Protein AF-A0A6G3ZDU1-F1 (afdb_monomer_lite)

Foldseek 3Di:
DDDPDDPPLVVVQKDKDFEDEDDDDDDVVVVVVVVVVVVVVVVCVVVVNDWDKDKDKDKDAPFDGSDIDIDHHPDHHYDHPDRDPHDIDIDIDMDTDNDD

Radius of gyration: 23.18 Å; chains: 1; bounding box: 56×32×63 Å

pLDDT: mean 85.22, std 13.71, range [38.34, 97.06]

Structure (mmCIF, N/CA/C/O backbone):
data_AF-A0A6G3ZDU1-F1
#
_entry.id   AF-A0A6G3ZDU1-F1
#
loop_
_atom_site.group_PDB
_atom_site.id
_atom_site.type_symbol
_atom_site.label_atom_id
_atom_site.label_alt_id
_atom_site.label_comp_id
_atom_site.label_asym_id
_atom_site.label_entity_id
_atom_site.label_seq_id
_atom_site.pdbx_PDB_ins_code
_atom_site.Cartn_x
_atom_site.Cartn_y
_atom_site.Cartn_z
_atom_site.occupancy
_atom_site.B_iso_or_equiv
_atom_site.auth_seq_id
_atom_site.auth_comp_id
_atom_site.auth_asym_id
_atom_site.auth_atom_id
_atom_site.pdbx_PDB_model_num
ATOM 1 N N . MET A 1 1 ? 35.338 8.390 -38.215 1.00 38.34 1 MET A N 1
ATOM 2 C CA . MET A 1 1 ? 35.906 7.109 -37.720 1.00 38.34 1 MET A CA 1
ATOM 3 C C . MET A 1 1 ? 35.249 6.805 -36.380 1.00 38.34 1 MET A C 1
ATOM 5 O O . MET A 1 1 ? 35.284 7.698 -35.560 1.00 38.34 1 MET A O 1
ATOM 9 N N . GLN A 1 2 ? 34.596 5.693 -36.043 1.00 40.31 2 GLN A N 1
ATOM 10 C CA . GLN A 1 2 ? 34.181 4.433 -36.667 1.00 40.31 2 GLN A CA 1
ATOM 11 C C . GLN A 1 2 ? 32.859 4.039 -35.967 1.00 40.31 2 GLN A C 1
ATOM 13 O O . GLN A 1 2 ? 32.772 4.172 -34.754 1.00 40.31 2 GLN A O 1
ATOM 18 N N . SER A 1 3 ? 31.864 3.525 -36.694 1.00 44.88 3 SER A N 1
ATOM 19 C CA . SER A 1 3 ? 30.906 2.527 -36.177 1.00 44.88 3 SER A CA 1
ATOM 20 C C . SER A 1 3 ? 30.068 2.014 -37.350 1.00 44.88 3 SER A C 1
ATOM 22 O O . SER A 1 3 ? 28.997 2.533 -37.648 1.00 44.88 3 SER A O 1
ATOM 24 N N . ARG A 1 4 ? 30.604 1.051 -38.108 1.00 51.97 4 ARG A N 1
ATOM 25 C CA . ARG A 1 4 ? 29.847 0.338 -39.158 1.00 51.97 4 ARG A CA 1
ATOM 26 C C . ARG A 1 4 ? 29.677 -1.161 -38.879 1.00 51.97 4 ARG A C 1
ATOM 28 O O . ARG A 1 4 ? 29.004 -1.819 -39.654 1.00 51.97 4 ARG A O 1
ATOM 35 N N . ASN A 1 5 ? 30.204 -1.684 -37.764 1.00 55.31 5 ASN A N 1
ATOM 36 C CA . ASN A 1 5 ? 30.251 -3.130 -37.487 1.00 55.31 5 ASN A CA 1
ATOM 37 C C . ASN A 1 5 ? 29.799 -3.524 -36.064 1.00 55.31 5 ASN A C 1
ATOM 39 O O . ASN A 1 5 ? 30.282 -4.517 -35.526 1.00 55.31 5 ASN A O 1
ATOM 43 N N . ALA A 1 6 ? 28.890 -2.783 -35.421 1.00 58.59 6 ALA A N 1
ATOM 44 C CA . ALA A 1 6 ? 28.275 -3.277 -34.185 1.00 58.59 6 ALA A CA 1
ATOM 45 C C . ALA A 1 6 ? 27.215 -4.346 -34.538 1.00 58.59 6 ALA A C 1
ATOM 47 O O . ALA A 1 6 ? 26.281 -4.039 -35.287 1.00 58.59 6 ALA A O 1
ATOM 48 N N . PRO A 1 7 ? 27.325 -5.599 -34.056 1.00 67.19 7 PRO A N 1
ATOM 49 C CA . PRO A 1 7 ? 26.285 -6.597 -34.283 1.00 67.19 7 PRO A CA 1
ATOM 50 C C . PRO A 1 7 ? 24.961 -6.142 -33.636 1.00 67.19 7 PRO A C 1
A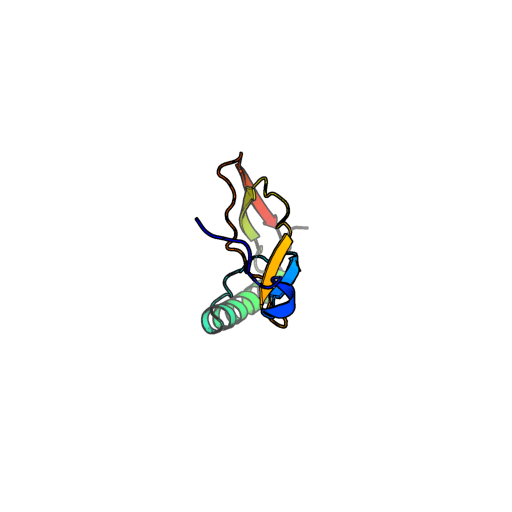TOM 52 O O . PRO A 1 7 ? 24.984 -5.538 -32.562 1.00 67.19 7 PRO A O 1
ATOM 55 N N . PRO A 1 8 ? 23.793 -6.438 -34.247 1.00 86.00 8 PRO A N 1
ATOM 56 C CA . PRO A 1 8 ? 22.497 -6.085 -33.675 1.00 86.00 8 PRO A CA 1
ATOM 57 C C . PRO A 1 8 ? 22.373 -6.578 -32.230 1.00 86.00 8 PRO A C 1
ATOM 59 O O . PRO A 1 8 ? 22.713 -7.728 -31.952 1.00 86.00 8 PRO A O 1
ATOM 62 N N . LEU A 1 9 ? 21.812 -5.764 -31.331 1.00 86.69 9 LEU A N 1
ATOM 63 C CA . LEU A 1 9 ? 21.655 -6.087 -29.900 1.00 86.69 9 LEU A CA 1
ATOM 64 C C . LEU A 1 9 ? 20.993 -7.458 -29.660 1.00 86.69 9 LEU A C 1
ATOM 66 O O . LEU A 1 9 ? 21.354 -8.180 -28.733 1.00 86.69 9 LEU A O 1
ATOM 70 N N . LYS A 1 10 ? 20.093 -7.881 -30.558 1.00 85.56 10 LYS A N 1
ATOM 71 C CA . LYS A 1 10 ? 19.503 -9.230 -30.541 1.00 85.56 10 LYS A CA 1
ATOM 72 C C . LYS A 1 10 ? 20.537 -10.361 -30.643 1.00 85.56 10 LYS A C 1
ATOM 74 O O . LYS A 1 10 ? 20.348 -11.386 -29.991 1.00 85.56 10 LYS A O 1
ATOM 79 N N . ARG A 1 11 ? 21.589 -10.203 -31.459 1.00 90.38 11 ARG A N 1
ATOM 80 C CA . ARG A 1 11 ? 22.685 -11.184 -31.620 1.00 90.38 11 ARG A CA 1
ATOM 81 C C . ARG A 1 11 ? 23.626 -11.187 -30.417 1.00 90.38 11 ARG A C 1
ATOM 83 O O . ARG A 1 11 ? 24.202 -12.221 -30.121 1.00 90.38 11 ARG A O 1
ATOM 90 N N . LEU A 1 12 ? 23.716 -10.065 -29.703 1.00 92.38 12 LEU A N 1
ATOM 91 C CA . LEU A 1 12 ? 24.465 -9.924 -28.450 1.00 92.38 12 LEU A CA 1
ATOM 92 C C . LEU A 1 12 ? 23.697 -10.437 -27.219 1.00 92.38 12 LEU A C 1
ATOM 94 O O . LEU A 1 12 ? 24.106 -10.193 -26.092 1.00 92.38 12 LEU A O 1
ATOM 98 N N . GLY A 1 13 ? 22.565 -11.121 -27.416 1.00 93.31 13 GLY A N 1
ATOM 99 C CA . GLY A 1 13 ? 21.790 -11.687 -26.316 1.00 93.31 13 GLY A CA 1
ATOM 100 C C . GLY A 1 13 ? 20.867 -10.694 -25.608 1.00 93.31 13 GLY A C 1
ATOM 101 O O . GLY A 1 13 ? 20.366 -11.020 -24.543 1.00 93.31 13 GLY A O 1
ATOM 102 N N . PHE A 1 14 ? 20.571 -9.522 -26.177 1.00 93.50 14 PHE A N 1
ATOM 103 C CA . PHE A 1 14 ? 19.592 -8.586 -25.609 1.00 93.50 14 PHE A CA 1
ATOM 104 C C . PHE A 1 14 ? 18.181 -8.810 -26.175 1.00 93.50 14 PHE A C 1
ATOM 106 O O . 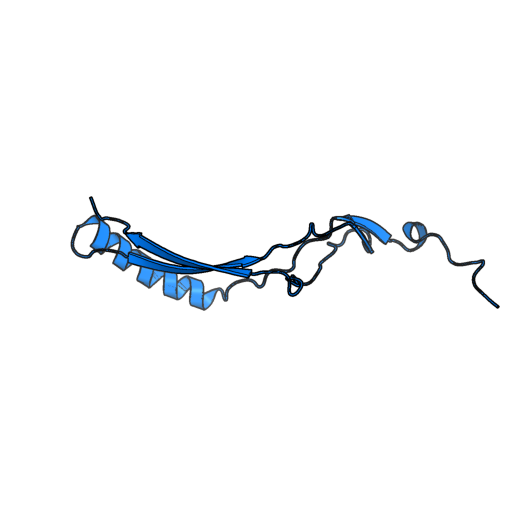PHE A 1 14 ? 17.973 -9.400 -27.241 1.00 93.50 14 PHE A O 1
ATOM 113 N N . SER A 1 15 ? 17.187 -8.317 -25.441 1.00 92.69 15 SER A N 1
ATOM 114 C CA . SER A 1 15 ? 15.762 -8.332 -25.786 1.00 92.69 15 SER A CA 1
ATOM 115 C C . SER A 1 15 ? 15.126 -6.981 -25.452 1.00 92.69 15 SER A C 1
ATOM 117 O O . SER A 1 15 ? 15.479 -6.382 -24.437 1.00 92.69 15 SER A O 1
ATOM 119 N N . TRP A 1 16 ? 14.206 -6.516 -26.300 1.00 92.12 16 TRP A N 1
ATOM 120 C CA . TRP A 1 16 ? 13.388 -5.329 -26.043 1.00 92.12 16 TRP A CA 1
ATOM 121 C C . TRP A 1 16 ? 12.209 -5.716 -25.153 1.00 92.12 16 TRP A C 1
ATOM 123 O O . TRP A 1 16 ? 11.443 -6.609 -25.519 1.00 92.12 16 TRP A O 1
ATOM 133 N N . LYS A 1 17 ? 12.081 -5.098 -23.978 1.00 92.94 17 LYS A N 1
ATOM 134 C CA . LYS A 1 17 ? 11.044 -5.446 -22.995 1.00 92.94 17 LYS A CA 1
ATOM 135 C C . LYS A 1 17 ? 10.698 -4.274 -22.087 1.00 92.94 17 LYS A C 1
ATOM 137 O O . LYS A 1 17 ? 11.477 -3.330 -21.958 1.00 92.94 17 LYS A O 1
ATOM 142 N N . LYS A 1 18 ? 9.517 -4.364 -21.471 1.00 90.88 18 LYS A N 1
ATOM 143 C CA . LYS A 1 18 ? 9.021 -3.378 -20.509 1.00 90.88 18 LYS A CA 1
ATOM 144 C C . LYS A 1 18 ? 9.905 -3.379 -19.261 1.00 90.88 18 LYS A C 1
ATOM 146 O O . LYS A 1 18 ? 10.249 -4.456 -18.760 1.00 90.88 18 LYS A O 1
ATOM 151 N N . ALA A 1 19 ? 10.279 -2.194 -18.792 1.00 89.56 19 ALA A N 1
ATOM 152 C CA . ALA A 1 19 ? 11.009 -2.050 -17.541 1.00 89.56 19 ALA A CA 1
ATOM 153 C C . ALA A 1 19 ? 10.108 -2.380 -16.341 1.00 89.56 19 ALA A C 1
ATOM 155 O O . ALA A 1 19 ? 8.886 -2.373 -16.449 1.00 89.56 19 ALA A O 1
ATOM 156 N N . ARG A 1 20 ? 10.708 -2.717 -15.201 1.00 87.75 20 ARG A N 1
ATOM 157 C CA . ARG A 1 20 ? 10.009 -2.970 -13.938 1.00 87.75 20 ARG A CA 1
ATOM 158 C C . ARG A 1 20 ? 10.688 -2.197 -12.826 1.00 87.75 20 ARG A C 1
ATOM 160 O O . ARG A 1 20 ? 11.915 -2.236 -12.723 1.00 87.75 20 ARG A O 1
ATOM 167 N N . LYS A 1 21 ? 9.909 -1.558 -11.961 1.00 85.88 21 LYS A N 1
ATOM 168 C CA . LYS A 1 21 ? 10.458 -0.914 -10.765 1.00 85.88 21 LYS A CA 1
ATOM 169 C C . LYS A 1 21 ? 11.048 -1.920 -9.790 1.00 85.88 21 LYS A C 1
ATOM 171 O O . LYS A 1 21 ? 10.418 -2.915 -9.425 1.00 85.88 21 LYS A O 1
ATOM 176 N N . LEU A 1 22 ? 12.258 -1.620 -9.336 1.00 82.25 22 LEU A N 1
ATOM 177 C CA . LEU A 1 22 ? 12.877 -2.318 -8.222 1.00 82.25 22 LEU A CA 1
ATOM 178 C C . LEU A 1 22 ? 12.338 -1.740 -6.906 1.00 82.25 22 LEU A C 1
ATOM 180 O O . LEU A 1 22 ? 12.690 -0.628 -6.523 1.00 82.25 22 LEU A O 1
ATOM 184 N N . LEU A 1 23 ? 11.471 -2.493 -6.227 1.00 78.38 23 LEU A N 1
ATOM 185 C CA . LEU A 1 23 ? 10.963 -2.146 -4.899 1.00 78.38 23 LEU A CA 1
ATOM 186 C C . LEU A 1 23 ? 11.761 -2.896 -3.828 1.00 78.38 23 LEU A C 1
ATOM 188 O O . LEU A 1 23 ? 11.977 -4.106 -3.942 1.00 78.38 23 LEU A O 1
ATOM 192 N N . ASN A 1 24 ? 12.174 -2.191 -2.775 1.00 76.69 24 ASN A N 1
ATOM 193 C CA . ASN A 1 24 ? 12.828 -2.819 -1.630 1.00 76.69 24 ASN A CA 1
ATOM 194 C C . ASN A 1 24 ? 11.836 -3.717 -0.880 1.00 76.69 24 ASN A C 1
ATOM 196 O O . ASN A 1 24 ? 10.711 -3.317 -0.584 1.00 76.69 24 ASN A O 1
ATOM 200 N N . LYS A 1 25 ? 12.258 -4.944 -0.557 1.00 75.69 25 LYS A N 1
ATOM 201 C CA . LYS A 1 25 ? 11.474 -5.849 0.291 1.00 75.69 25 LYS A CA 1
ATOM 202 C C . LYS A 1 25 ? 11.620 -5.449 1.759 1.00 75.69 25 LYS A C 1
ATOM 204 O O . LYS A 1 25 ? 12.719 -5.136 2.210 1.00 75.69 25 LYS A O 1
ATOM 209 N N . ALA A 1 26 ? 10.519 -5.518 2.506 1.00 77.06 26 ALA A N 1
ATOM 210 C CA . ALA A 1 26 ? 10.528 -5.330 3.953 1.00 77.06 26 ALA A CA 1
ATOM 211 C C . ALA A 1 26 ? 11.384 -6.400 4.658 1.00 77.06 26 ALA A C 1
ATOM 213 O O . ALA A 1 26 ? 11.472 -7.543 4.204 1.00 77.06 26 ALA A O 1
ATOM 214 N N . TYR A 1 27 ? 11.993 -6.033 5.789 1.00 90.69 27 TYR A N 1
ATOM 215 C CA . TYR A 1 27 ? 12.848 -6.920 6.578 1.00 90.69 27 TYR A CA 1
ATOM 216 C C . TYR A 1 27 ? 12.020 -8.048 7.234 1.00 90.69 27 TYR A C 1
ATOM 218 O O . TYR A 1 27 ? 11.160 -7.746 8.068 1.00 90.69 27 TYR A O 1
ATOM 226 N N . PRO A 1 28 ? 12.258 -9.337 6.906 1.00 91.81 28 PRO A N 1
ATOM 227 C CA . PRO A 1 28 ? 11.353 -10.426 7.290 1.00 91.81 28 PRO A CA 1
ATOM 228 C C . PRO A 1 28 ? 11.127 -10.573 8.797 1.00 91.81 28 PRO A C 1
ATOM 230 O O . PRO A 1 28 ? 9.997 -10.786 9.222 1.00 91.81 28 PRO A O 1
ATOM 233 N N . GLN A 1 29 ? 12.174 -10.411 9.609 1.00 94.38 29 GLN A N 1
ATOM 234 C CA . GLN A 1 29 ? 12.080 -10.606 11.062 1.00 94.38 29 GLN A CA 1
ATOM 235 C C . GLN A 1 29 ? 11.273 -9.483 11.732 1.00 94.38 29 GLN A C 1
ATOM 237 O O . GLN A 1 29 ? 10.452 -9.747 12.600 1.00 94.38 29 GLN A O 1
ATOM 242 N N . LYS A 1 30 ? 11.438 -8.232 11.275 1.00 93.31 30 LYS A N 1
ATOM 243 C CA . LYS A 1 30 ? 10.639 -7.091 11.758 1.00 93.31 30 LYS A CA 1
ATOM 244 C C . LYS A 1 30 ? 9.171 -7.253 11.377 1.00 93.31 30 LYS A C 1
ATOM 246 O O . LYS A 1 30 ? 8.299 -6.943 12.176 1.00 93.31 30 LYS A O 1
ATOM 251 N N . ARG A 1 31 ? 8.904 -7.768 10.171 1.00 92.50 31 ARG A N 1
ATOM 252 C CA . ARG A 1 31 ? 7.540 -8.087 9.739 1.00 92.50 31 ARG A CA 1
ATOM 253 C C . ARG A 1 31 ? 6.912 -9.162 10.627 1.00 92.50 31 ARG A C 1
ATOM 255 O O . ARG A 1 31 ? 5.765 -8.996 11.007 1.00 92.50 31 ARG A O 1
ATOM 262 N N . ALA A 1 32 ? 7.642 -10.231 10.948 1.00 95.00 32 ALA A N 1
ATOM 263 C CA . ALA A 1 32 ? 7.138 -11.290 11.821 1.00 95.00 32 ALA A CA 1
ATOM 264 C C . ALA A 1 32 ? 6.787 -10.755 13.220 1.00 95.00 32 ALA A C 1
ATOM 266 O O . ALA A 1 32 ? 5.653 -10.922 13.650 1.00 95.00 32 ALA A O 1
ATOM 267 N N . ALA A 1 33 ? 7.702 -10.014 13.854 1.00 95.62 33 ALA A N 1
ATOM 268 C CA . ALA A 1 33 ? 7.461 -9.409 15.167 1.00 95.62 33 ALA A CA 1
ATOM 269 C C . ALA A 1 33 ? 6.255 -8.449 15.165 1.00 95.62 33 ALA A C 1
ATOM 271 O O . ALA A 1 33 ? 5.442 -8.459 16.082 1.00 95.62 33 ALA A O 1
ATOM 272 N N . PHE A 1 34 ? 6.097 -7.645 14.109 1.00 94.06 34 PHE A N 1
ATOM 273 C CA . PHE A 1 34 ? 4.941 -6.756 13.984 1.00 94.06 34 PHE A CA 1
ATOM 274 C C . PHE A 1 34 ? 3.615 -7.518 13.846 1.00 94.06 34 PHE A C 1
ATOM 276 O O . PHE A 1 34 ? 2.603 -7.078 14.384 1.00 94.06 34 PHE A O 1
ATOM 283 N N . LEU A 1 35 ? 3.604 -8.655 13.140 1.00 95.62 35 LEU A N 1
ATOM 284 C CA . LEU A 1 35 ? 2.391 -9.461 12.977 1.00 95.62 35 LEU A CA 1
ATOM 285 C C . LEU A 1 35 ? 1.896 -10.040 14.307 1.00 95.62 35 LEU A C 1
ATOM 287 O O . LEU A 1 35 ? 0.687 -10.104 14.497 1.00 95.62 35 LEU A O 1
ATOM 291 N N . GLU A 1 36 ? 2.794 -10.401 15.224 1.00 96.62 36 GLU A N 1
ATOM 292 C CA . GLU A 1 36 ? 2.418 -10.854 16.572 1.00 96.62 36 GLU A CA 1
ATOM 293 C C . GLU A 1 36 ? 1.708 -9.738 17.353 1.00 96.62 36 GLU A C 1
ATOM 295 O O . GLU A 1 36 ? 0.656 -9.965 17.943 1.00 96.62 36 GLU A O 1
ATOM 300 N N . THR A 1 37 ? 2.223 -8.503 17.293 1.00 95.81 37 THR A N 1
ATOM 301 C CA . THR A 1 37 ? 1.554 -7.340 17.903 1.00 95.81 37 THR A CA 1
ATOM 302 C C . THR A 1 37 ? 0.201 -7.054 17.251 1.00 95.81 37 THR A C 1
ATOM 304 O O . THR A 1 37 ? -0.784 -6.803 17.941 1.00 95.81 37 THR A O 1
ATOM 307 N N . LEU A 1 38 ? 0.137 -7.100 15.917 1.00 95.56 38 LEU A N 1
ATOM 308 C CA . LEU A 1 38 ? -1.084 -6.809 15.168 1.00 95.56 38 LEU A CA 1
ATOM 309 C C . LEU A 1 38 ? -2.206 -7.811 15.472 1.00 95.56 38 LEU A C 1
ATOM 311 O O . LEU A 1 38 ? 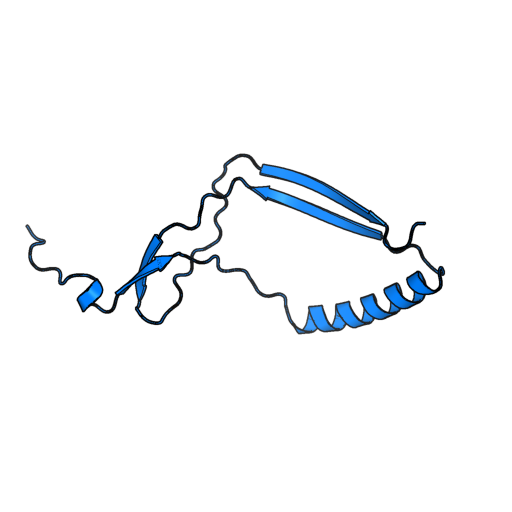-3.360 -7.403 15.536 1.00 95.56 38 LEU A O 1
ATOM 315 N N . GLN A 1 39 ? -1.881 -9.094 15.657 1.00 97.06 39 GLN A N 1
ATOM 316 C CA . GLN A 1 39 ? -2.867 -10.121 16.007 1.00 97.06 39 GLN A CA 1
ATOM 317 C C . GLN A 1 39 ? -3.589 -9.787 17.318 1.00 97.06 39 GLN A C 1
ATOM 319 O O . GLN A 1 39 ? -4.814 -9.744 17.322 1.00 97.06 39 GLN A O 1
ATOM 324 N N . GLY A 1 40 ? -2.851 -9.448 18.381 1.00 96.12 40 GLY A N 1
ATOM 325 C CA . GLY A 1 40 ? -3.459 -9.069 19.663 1.00 96.12 40 GLY A CA 1
ATOM 326 C C . GLY A 1 40 ? -4.342 -7.820 19.563 1.00 96.12 40 GLY A C 1
ATOM 327 O O . GLY A 1 40 ? -5.454 -7.808 20.078 1.00 96.12 40 GLY A O 1
ATOM 328 N N . LEU A 1 41 ? -3.892 -6.797 18.827 1.00 96.19 41 LEU A N 1
ATOM 329 C CA . LEU A 1 41 ? -4.679 -5.576 18.613 1.00 96.19 41 LEU A CA 1
ATOM 330 C C . LEU A 1 41 ? -5.981 -5.838 17.845 1.00 96.19 41 LEU A C 1
ATOM 332 O O . LEU A 1 41 ? -7.003 -5.221 18.136 1.00 96.19 41 LEU A O 1
ATOM 336 N N . LEU A 1 42 ? -5.949 -6.733 16.853 1.00 96.44 42 LEU A N 1
ATOM 337 C CA . LEU A 1 42 ? -7.147 -7.120 16.111 1.00 96.44 42 LEU A CA 1
ATOM 338 C C . LEU A 1 42 ? -8.119 -7.903 16.995 1.00 96.44 42 LEU A C 1
ATOM 340 O O . LEU A 1 42 ? -9.318 -7.640 16.932 1.00 96.44 42 LEU A O 1
ATOM 344 N N . ASP A 1 43 ? -7.618 -8.814 17.831 1.00 96.62 43 ASP A N 1
ATOM 345 C CA . ASP A 1 43 ? -8.450 -9.563 18.772 1.00 96.62 43 ASP A CA 1
ATOM 346 C C . ASP A 1 43 ? -9.138 -8.619 19.771 1.00 96.62 43 ASP A C 1
ATOM 348 O O . ASP A 1 43 ? -10.352 -8.704 19.949 1.00 96.62 43 ASP A O 1
ATOM 352 N N . GLU A 1 44 ? -8.414 -7.669 20.370 1.00 96.38 44 GLU A N 1
ATOM 353 C CA . GLU A 1 44 ? -9.001 -6.655 21.261 1.00 96.38 44 GLU A CA 1
ATOM 354 C C . GLU A 1 44 ? -10.053 -5.793 20.542 1.00 96.38 44 GLU A C 1
ATOM 356 O O . GLU A 1 44 ? -11.138 -5.548 21.077 1.00 96.38 44 GLU A O 1
ATOM 361 N N . ALA A 1 45 ? -9.768 -5.367 19.307 1.00 95.88 45 ALA A N 1
ATOM 362 C CA . ALA A 1 45 ? -10.685 -4.557 18.510 1.00 95.88 45 ALA A CA 1
ATOM 363 C C . ALA A 1 45 ? -11.978 -5.311 18.150 1.00 95.88 45 ALA A C 1
ATOM 365 O O . ALA A 1 45 ? -13.065 -4.730 18.194 1.00 95.88 45 ALA A O 1
ATOM 366 N N . LEU A 1 46 ? -11.883 -6.607 17.833 1.00 94.56 46 LEU A N 1
ATOM 367 C CA . LEU A 1 46 ? -13.036 -7.471 17.545 1.00 94.56 46 LEU A CA 1
ATOM 368 C C . LEU A 1 46 ? -13.937 -7.686 18.765 1.00 94.56 46 LEU A C 1
ATOM 370 O O . LEU A 1 46 ? -15.138 -7.885 18.603 1.00 94.56 46 LEU A O 1
ATOM 374 N N . HIS A 1 47 ? -13.371 -7.633 19.970 1.00 95.56 47 HIS A N 1
ATOM 375 C CA . HIS A 1 47 ? -14.119 -7.709 21.225 1.00 95.56 47 HIS A CA 1
ATOM 376 C C . HIS A 1 47 ? -14.533 -6.325 21.756 1.00 95.56 47 HIS A C 1
ATOM 378 O O . HIS A 1 47 ? -14.920 -6.216 22.918 1.00 95.56 47 HIS A O 1
ATOM 384 N N . GLU A 1 48 ? -14.434 -5.276 20.929 1.00 93.12 48 GLU A N 1
ATOM 385 C CA . GLU A 1 48 ? -14.791 -3.888 21.266 1.00 93.12 48 GLU A CA 1
ATOM 386 C C . GLU A 1 48 ? -14.028 -3.329 22.485 1.00 93.12 48 GLU A C 1
ATOM 388 O O . GLU A 1 48 ? -14.472 -2.396 23.152 1.00 93.12 48 GLU A O 1
ATOM 393 N N . GLN A 1 49 ? -12.850 -3.886 22.781 1.00 95.88 49 GLN A N 1
ATOM 394 C CA . GLN A 1 49 ? -12.023 -3.484 23.925 1.00 95.88 49 GLN A CA 1
ATOM 395 C C . GLN A 1 49 ? -11.136 -2.282 23.600 1.00 95.88 49 GLN A C 1
ATOM 397 O O . GLN A 1 49 ? -10.731 -1.539 24.495 1.00 95.88 49 GLN A O 1
ATOM 402 N N . CYS A 1 50 ? -10.849 -2.067 22.316 1.00 94.62 50 CYS A N 1
ATOM 403 C CA . CYS A 1 50 ? -10.139 -0.898 21.828 1.00 94.62 50 CYS A CA 1
ATOM 404 C C . CYS A 1 50 ? -10.672 -0.458 20.457 1.00 94.62 50 CYS A C 1
ATOM 406 O O . CYS A 1 50 ? -11.239 -1.247 19.700 1.00 94.62 50 CYS A O 1
ATOM 408 N N . LEU A 1 51 ? -10.477 0.821 20.127 1.00 95.88 51 LEU A N 1
ATOM 409 C CA . LEU A 1 51 ? -10.680 1.331 18.773 1.00 95.88 51 LEU A CA 1
ATOM 410 C C . LEU A 1 51 ? -9.352 1.243 18.020 1.00 95.88 51 LEU A C 1
ATOM 412 O O . LEU A 1 51 ? -8.392 1.934 18.371 1.00 95.88 51 LEU A O 1
ATOM 416 N N . LEU A 1 52 ? -9.305 0.427 16.968 1.00 96.31 52 LEU A N 1
ATOM 417 C CA . LEU A 1 52 ? -8.116 0.298 16.136 1.00 96.31 52 LEU A CA 1
ATOM 418 C C . LEU A 1 52 ? -8.137 1.344 15.018 1.00 96.31 52 LEU A C 1
ATOM 420 O O . LEU A 1 52 ? -9.048 1.394 14.187 1.00 96.31 52 LEU A O 1
ATOM 424 N N . VAL A 1 53 ? -7.102 2.181 14.999 1.00 96.44 53 VAL A N 1
ATOM 425 C CA . VAL A 1 53 ? -6.956 3.285 14.050 1.00 96.44 53 VAL A CA 1
ATOM 426 C C . VAL A 1 53 ? -5.668 3.116 13.259 1.00 96.44 53 VAL A C 1
ATOM 428 O O . VAL A 1 53 ? -4.580 3.063 13.831 1.00 96.44 53 VAL A O 1
ATOM 431 N N . TYR A 1 54 ? -5.786 3.079 11.935 1.00 95.19 54 TYR A N 1
ATOM 432 C CA . TYR A 1 54 ? -4.647 3.134 11.028 1.00 95.19 54 TYR A CA 1
ATOM 433 C C . TYR A 1 54 ? -4.442 4.571 10.560 1.00 95.19 54 TYR A C 1
ATOM 435 O O . TYR A 1 54 ? -5.389 5.225 10.124 1.00 95.19 54 TYR A O 1
ATOM 443 N N . ILE A 1 55 ? -3.205 5.054 10.635 1.00 96.44 55 ILE A N 1
ATOM 444 C CA . ILE A 1 55 ? -2.816 6.391 10.185 1.00 96.44 55 ILE A CA 1
ATOM 445 C C . ILE A 1 55 ? -1.613 6.230 9.272 1.00 96.44 55 ILE A C 1
ATOM 447 O O . ILE A 1 55 ? -0.658 5.545 9.640 1.00 96.44 55 ILE A O 1
ATOM 451 N N . ASP A 1 56 ? -1.656 6.851 8.098 1.00 95.62 56 ASP A N 1
ATOM 452 C CA . ASP A 1 56 ? -0.523 6.834 7.177 1.00 95.62 56 ASP A CA 1
ATOM 453 C C . ASP A 1 56 ? -0.460 8.103 6.323 1.00 95.62 56 A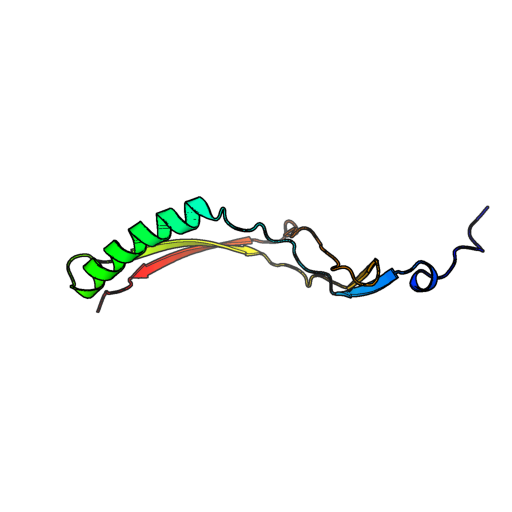SP A C 1
ATOM 455 O O . ASP A 1 56 ? -1.456 8.814 6.136 1.00 95.62 56 ASP A O 1
ATOM 459 N N . GLU A 1 57 ? 0.730 8.369 5.790 1.00 95.00 57 GLU A N 1
ATOM 460 C CA . GLU A 1 57 ? 0.953 9.375 4.763 1.00 95.00 57 GLU A CA 1
ATOM 461 C C . GLU A 1 57 ? 1.233 8.700 3.418 1.00 95.00 57 GLU A C 1
ATOM 463 O O . GLU A 1 57 ? 2.185 7.938 3.258 1.00 95.0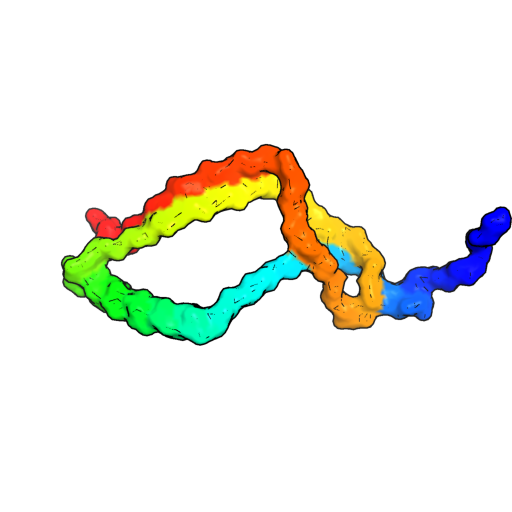0 57 GLU A O 1
ATOM 468 N N . ALA A 1 58 ? 0.450 9.060 2.404 1.00 90.00 58 ALA A N 1
ATOM 469 C CA . ALA A 1 58 ? 0.695 8.645 1.033 1.00 90.00 58 ALA A CA 1
ATOM 470 C C . ALA A 1 58 ? 1.244 9.814 0.211 1.00 90.00 58 ALA A C 1
ATOM 472 O O . ALA A 1 58 ? 0.686 10.912 0.190 1.00 90.00 58 ALA A O 1
ATOM 473 N N . HIS A 1 59 ? 2.319 9.560 -0.533 1.00 85.81 59 HIS A N 1
ATOM 474 C CA . HIS A 1 59 ? 2.838 10.493 -1.527 1.00 85.81 59 HIS A CA 1
ATOM 475 C C . HIS A 1 59 ? 2.538 9.976 -2.932 1.00 85.81 59 HIS A C 1
ATOM 477 O O . HIS A 1 59 ? 3.199 9.055 -3.424 1.00 85.81 59 HIS A O 1
ATOM 483 N N . VAL A 1 60 ? 1.570 10.592 -3.604 1.00 82.50 60 VAL A N 1
ATOM 484 C CA . VAL A 1 60 ? 1.271 10.273 -5.000 1.00 82.50 60 VAL A CA 1
ATOM 485 C C . VAL A 1 60 ? 2.126 11.165 -5.885 1.00 82.50 60 VAL A C 1
ATOM 487 O O . VAL A 1 60 ? 2.051 12.394 -5.824 1.00 82.50 60 VAL A O 1
ATOM 490 N N . HIS A 1 61 ? 2.958 10.526 -6.698 1.00 77.94 61 HIS A N 1
ATOM 491 C CA . HIS A 1 61 ? 3.788 11.194 -7.689 1.00 77.94 61 HIS A CA 1
ATOM 492 C C . HIS A 1 61 ? 3.169 11.001 -9.069 1.00 77.94 61 HIS A C 1
ATOM 494 O O . HIS A 1 61 ? 2.637 9.929 -9.371 1.00 77.94 61 HIS A O 1
ATOM 500 N N . LEU A 1 62 ? 3.277 12.025 -9.916 1.00 73.94 62 LEU A N 1
ATOM 501 C CA . LEU A 1 62 ? 3.033 11.888 -11.349 1.00 73.94 62 LEU A CA 1
ATOM 502 C C . LEU A 1 62 ? 4.181 11.084 -11.954 1.00 73.94 62 LEU A C 1
ATOM 504 O O . LEU A 1 62 ? 5.174 11.635 -12.424 1.00 73.94 62 LEU A O 1
ATOM 508 N N . ASP A 1 63 ? 4.063 9.767 -11.864 1.00 72.50 63 ASP A N 1
ATOM 509 C CA . ASP A 1 63 ? 5.057 8.862 -12.406 1.00 72.50 63 ASP A CA 1
ATOM 510 C C . ASP A 1 63 ? 4.731 8.525 -13.860 1.00 72.50 63 ASP A C 1
ATOM 512 O O . ASP A 1 63 ? 3.596 8.193 -14.209 1.00 72.50 63 ASP A O 1
ATOM 516 N N . THR A 1 64 ? 5.733 8.635 -14.720 1.00 66.62 64 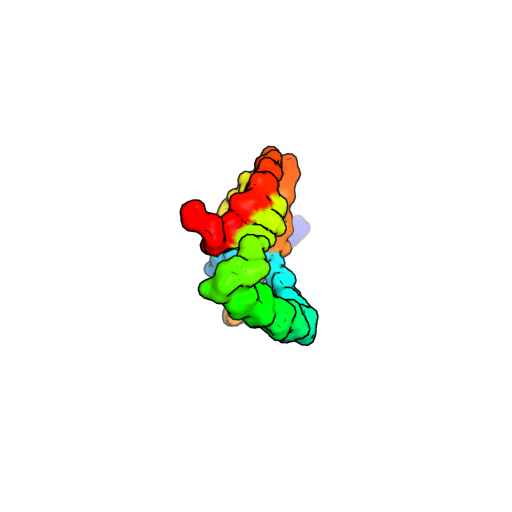THR A N 1
ATOM 517 C CA . THR A 1 64 ? 5.611 8.265 -16.130 1.00 66.62 64 THR A CA 1
ATOM 518 C C . THR A 1 64 ? 5.668 6.743 -16.274 1.00 66.62 64 THR A C 1
ATOM 520 O O . THR A 1 64 ? 6.307 6.068 -15.467 1.00 66.62 64 THR A O 1
ATOM 523 N N . ASP A 1 65 ? 5.011 6.180 -17.298 1.00 72.62 65 ASP A N 1
ATOM 524 C CA . ASP A 1 65 ? 5.097 4.735 -17.568 1.00 72.62 65 ASP A CA 1
ATOM 525 C C . ASP A 1 65 ? 6.571 4.302 -17.660 1.00 72.62 65 ASP A C 1
ATOM 527 O O . ASP A 1 65 ? 7.409 5.020 -18.204 1.00 72.62 65 ASP A O 1
ATOM 531 N N . GLU A 1 66 ? 6.881 3.114 -17.134 1.00 77.44 66 GLU A N 1
ATOM 532 C CA . GLU A 1 66 ? 8.244 2.594 -16.916 1.00 77.44 66 GLU A CA 1
ATOM 533 C C . GLU A 1 66 ? 9.057 2.490 -18.225 1.00 77.44 66 GLU A C 1
ATOM 535 O O . GLU A 1 66 ? 10.278 2.325 -18.214 1.00 77.44 66 GLU A O 1
ATOM 540 N N . GLY A 1 67 ? 8.375 2.596 -19.366 1.00 84.56 67 GLY A N 1
ATOM 541 C CA . GLY A 1 67 ? 8.965 2.582 -20.690 1.00 84.56 67 GLY A CA 1
ATOM 542 C C . GLY A 1 67 ? 9.450 1.195 -21.107 1.00 84.56 67 GLY A C 1
ATOM 543 O O . GLY A 1 67 ? 9.211 0.169 -20.461 1.00 84.56 67 GLY A O 1
ATOM 544 N N . TYR A 1 68 ? 10.131 1.167 -22.248 1.00 89.38 68 TYR A N 1
ATOM 545 C CA . TYR A 1 68 ? 10.712 -0.038 -22.826 1.00 89.38 68 TYR A CA 1
ATOM 546 C C . TYR A 1 68 ? 12.186 0.201 -23.141 1.00 89.38 68 TYR A C 1
ATOM 548 O O . TYR A 1 68 ? 12.584 1.309 -23.493 1.00 89.38 68 TYR A O 1
ATOM 556 N N . GLY A 1 69 ? 12.992 -0.854 -23.040 1.00 89.56 69 GLY A N 1
ATOM 557 C CA . GLY A 1 69 ? 14.418 -0.779 -23.330 1.00 89.56 69 GLY A CA 1
ATOM 558 C C . GLY A 1 69 ? 15.028 -2.128 -23.690 1.00 89.56 69 GLY A C 1
ATOM 559 O O . GLY A 1 69 ? 14.387 -3.180 -23.592 1.00 89.56 69 GLY A O 1
ATOM 560 N N . TRP A 1 70 ? 16.290 -2.091 -24.118 1.00 92.31 70 TRP A N 1
ATOM 561 C CA . TRP A 1 70 ? 17.092 -3.284 -24.375 1.00 92.31 70 TRP A CA 1
ATOM 562 C C . TRP A 1 70 ? 17.752 -3.770 -23.085 1.00 92.31 70 TRP A C 1
ATOM 564 O O . TRP A 1 70 ? 18.497 -3.037 -22.447 1.00 92.31 70 TRP A O 1
ATOM 574 N N . SER A 1 71 ? 17.519 -5.030 -22.724 1.00 92.94 71 SER A N 1
ATOM 575 C CA . SER A 1 71 ? 18.146 -5.677 -21.564 1.00 92.94 71 SER A CA 1
ATOM 576 C C . SER A 1 71 ? 18.414 -7.162 -21.846 1.00 92.94 71 SER A C 1
ATOM 578 O O . SER A 1 71 ? 17.808 -7.748 -22.755 1.00 92.94 71 SER A O 1
ATOM 580 N N . ILE A 1 72 ? 19.342 -7.757 -21.092 1.00 94.06 72 ILE A N 1
ATOM 581 C CA . ILE A 1 72 ? 19.846 -9.131 -21.246 1.00 94.06 72 ILE A CA 1
ATOM 582 C C . ILE A 1 72 ? 18.682 -10.117 -21.339 1.00 94.06 72 ILE A C 1
ATOM 584 O O . ILE A 1 72 ? 17.774 -10.115 -20.509 1.00 94.06 72 ILE A O 1
ATOM 588 N N . ARG A 1 73 ? 18.653 -10.942 -22.384 1.00 92.62 73 ARG A N 1
ATOM 589 C CA . ARG A 1 73 ? 17.603 -11.942 -22.620 1.00 92.62 73 ARG A CA 1
ATOM 590 C C . ARG A 1 73 ? 17.544 -12.920 -21.443 1.00 92.62 73 ARG A C 1
ATOM 592 O O . ARG A 1 73 ? 18.569 -13.397 -20.987 1.00 92.62 73 ARG A O 1
ATOM 599 N N . GLY A 1 74 ? 16.332 -13.225 -20.976 1.00 91.25 74 GLY A N 1
ATOM 600 C CA . GLY A 1 74 ? 16.099 -14.097 -19.816 1.00 91.25 74 GLY A CA 1
ATOM 601 C C . GLY A 1 74 ? 16.053 -13.363 -18.471 1.00 91.25 74 GLY A C 1
ATOM 602 O O . GLY A 1 74 ? 15.395 -13.836 -17.551 1.00 91.25 74 GLY A O 1
ATOM 603 N N . GLU A 1 75 ? 16.647 -12.174 -18.368 1.00 91.88 75 GLU A N 1
ATOM 604 C CA . GLU A 1 75 ? 16.645 -11.393 -17.126 1.00 91.88 75 GLU A CA 1
ATOM 605 C C . GLU A 1 75 ? 15.509 -10.364 -17.076 1.00 91.88 75 GLU A C 1
ATOM 607 O O . GLU A 1 75 ? 14.916 -10.001 -18.096 1.00 91.88 75 GLU A O 1
ATOM 612 N N . ARG A 1 76 ? 15.182 -9.862 -15.883 1.00 89.69 76 ARG A N 1
ATOM 613 C CA . ARG A 1 76 ? 14.241 -8.743 -15.738 1.00 89.69 76 ARG A CA 1
ATOM 614 C C . ARG A 1 76 ? 14.962 -7.420 -15.980 1.00 89.69 76 ARG A C 1
ATOM 616 O O . ARG A 1 76 ? 16.065 -7.214 -15.489 1.00 89.69 76 ARG A O 1
ATOM 623 N N . PHE A 1 77 ? 14.314 -6.517 -16.714 1.00 91.44 77 PHE A N 1
ATOM 624 C CA . PHE A 1 77 ? 14.823 -5.163 -16.901 1.00 91.44 77 PHE A CA 1
ATOM 625 C C . PHE A 1 77 ? 14.382 -4.290 -15.725 1.00 91.44 77 PHE A C 1
ATOM 627 O O . PHE A 1 77 ? 13.247 -3.820 -15.695 1.00 91.44 77 PHE A O 1
ATOM 634 N N . TRP A 1 78 ? 15.258 -4.131 -14.738 1.00 88.31 78 TRP A N 1
ATOM 635 C CA . TRP A 1 78 ? 14.974 -3.322 -13.559 1.00 88.31 78 TRP A CA 1
ATOM 636 C C . TRP A 1 78 ? 15.347 -1.863 -13.784 1.00 88.31 78 TRP A C 1
ATOM 638 O O . TRP A 1 78 ? 16.442 -1.564 -14.257 1.00 88.31 78 TRP A O 1
ATOM 648 N N . VAL A 1 79 ? 14.451 -0.969 -13.387 1.00 83.69 79 VAL A N 1
ATOM 649 C CA . VAL A 1 79 ? 14.716 0.465 -13.277 1.00 83.69 79 VAL A CA 1
ATOM 650 C C . VAL A 1 79 ? 14.504 0.894 -11.834 1.00 83.69 79 VAL A C 1
ATOM 652 O O . VAL A 1 79 ? 13.585 0.425 -11.153 1.00 83.69 79 VAL A O 1
ATOM 655 N N . SER A 1 80 ? 15.379 1.767 -11.341 1.00 75.31 80 SER A N 1
ATOM 656 C CA . SER A 1 80 ? 15.134 2.457 -10.079 1.00 75.31 80 SER A CA 1
ATOM 657 C C . SER A 1 80 ? 13.859 3.278 -10.222 1.00 75.31 80 SER A C 1
ATOM 659 O O . SER A 1 80 ? 13.700 3.984 -11.217 1.00 75.31 80 SER A O 1
ATOM 661 N N . SER A 1 81 ? 12.965 3.209 -9.236 1.00 68.69 81 SER A N 1
ATOM 662 C CA . SER A 1 81 ? 11.845 4.144 -9.180 1.00 68.69 81 SER A CA 1
ATOM 663 C C . SER A 1 81 ? 12.413 5.542 -8.950 1.00 68.69 81 SER A C 1
ATOM 665 O O . SER A 1 81 ? 12.798 5.876 -7.834 1.00 68.69 81 SER A O 1
ATOM 667 N N . SER A 1 82 ? 12.517 6.341 -10.004 1.00 62.56 82 SER A N 1
ATOM 668 C CA . SER A 1 82 ? 12.770 7.770 -9.890 1.00 62.56 82 SER A CA 1
ATOM 669 C C . SER A 1 82 ? 11.450 8.467 -10.153 1.00 62.56 82 SER A C 1
ATOM 671 O O . SER A 1 82 ? 11.040 8.542 -11.307 1.00 62.56 82 SER A O 1
ATOM 673 N N . SER A 1 83 ? 10.789 8.966 -9.110 1.00 58.41 83 SER A N 1
ATOM 674 C CA . SER A 1 83 ? 9.763 9.985 -9.312 1.00 58.41 83 SER A CA 1
ATOM 675 C C . SER A 1 83 ? 10.500 11.188 -9.896 1.00 58.41 83 SER A C 1
ATOM 677 O O . SER A 1 83 ? 11.330 11.769 -9.185 1.00 58.41 83 SER A O 1
ATOM 679 N N . PRO A 1 84 ? 10.305 11.550 -11.177 1.00 56.97 84 PRO A N 1
ATOM 680 C CA . PRO A 1 84 ? 10.860 12.800 -11.670 1.00 56.97 84 PRO A CA 1
ATOM 681 C C . PRO A 1 84 ? 10.302 13.897 -10.753 1.00 56.97 84 PRO A C 1
ATOM 683 O O . PRO A 1 84 ? 9.191 13.735 -10.251 1.00 56.97 84 PRO A O 1
ATOM 686 N N . GLY A 1 85 ? 11.038 14.981 -10.494 1.00 56.53 85 GLY A N 1
ATOM 687 C CA . GLY A 1 85 ? 10.635 16.072 -9.579 1.00 56.53 85 GLY A CA 1
ATOM 688 C C . GLY A 1 85 ? 9.366 16.850 -9.981 1.00 56.53 85 GLY A C 1
ATOM 689 O O . GLY A 1 85 ? 9.220 18.020 -9.648 1.00 56.53 85 GLY A O 1
ATOM 690 N N . LEU A 1 86 ? 8.482 16.219 -10.748 1.00 63.03 86 LEU A N 1
ATOM 691 C CA . LEU A 1 86 ? 7.115 16.592 -11.034 1.00 63.03 86 LEU A CA 1
ATOM 692 C C . LEU A 1 86 ? 6.300 16.671 -9.741 1.00 63.03 86 LEU A C 1
ATOM 694 O O . LEU A 1 86 ? 6.628 16.057 -8.724 1.00 63.03 86 LEU A O 1
ATOM 698 N N . ALA A 1 87 ? 5.224 17.450 -9.815 1.00 74.88 87 ALA A N 1
ATOM 699 C CA . ALA A 1 87 ? 4.322 17.722 -8.709 1.00 74.88 87 ALA A CA 1
ATOM 700 C C . ALA A 1 87 ? 3.977 16.451 -7.908 1.00 74.88 87 ALA A C 1
ATOM 702 O O . ALA A 1 87 ? 3.579 15.423 -8.463 1.00 74.88 87 ALA A O 1
ATOM 703 N N . LYS A 1 88 ? 4.131 16.554 -6.588 1.00 82.69 88 LYS A N 1
ATOM 704 C CA . LYS A 1 88 ? 3.736 15.548 -5.604 1.00 82.69 88 LYS A CA 1
ATOM 705 C C . LYS A 1 88 ? 2.501 16.057 -4.878 1.00 82.69 88 LYS A C 1
ATOM 707 O O . LYS A 1 88 ? 2.455 17.224 -4.492 1.00 82.69 88 LYS A O 1
ATOM 712 N N . VAL A 1 89 ? 1.553 15.163 -4.627 1.00 84.62 89 VAL A N 1
ATOM 713 C CA . VAL A 1 89 ? 0.466 15.417 -3.680 1.00 84.62 89 VAL A CA 1
ATOM 714 C C . VAL A 1 89 ? 0.663 14.499 -2.477 1.00 84.62 89 VAL A C 1
ATOM 716 O O . VAL A 1 89 ? 0.778 13.281 -2.630 1.00 84.62 89 VAL A O 1
ATOM 719 N N . SER A 1 90 ? 0.760 15.101 -1.291 1.00 89.38 90 SER A N 1
ATOM 720 C CA . SER A 1 90 ? 0.735 14.379 -0.017 1.00 89.38 90 SER A CA 1
ATOM 721 C C . SER A 1 90 ? -0.703 14.248 0.464 1.00 89.38 90 SER A C 1
ATOM 723 O O . SER A 1 90 ? -1.456 15.222 0.448 1.00 89.38 90 SER A O 1
ATOM 725 N N . PHE A 1 91 ? -1.052 13.058 0.933 1.00 91.31 91 PHE A N 1
ATOM 726 C CA . PHE A 1 91 ? -2.317 12.763 1.588 1.00 91.31 91 PHE A CA 1
ATOM 727 C C . PHE A 1 91 ? -2.031 12.205 2.972 1.00 91.31 91 PHE A C 1
ATOM 729 O O . PHE A 1 91 ? -1.194 11.318 3.111 1.00 91.31 91 PHE A O 1
ATOM 736 N N . TYR A 1 92 ? -2.769 12.685 3.965 1.00 94.75 92 TYR A N 1
ATOM 737 C CA . TYR A 1 92 ? -2.782 12.115 5.305 1.00 94.75 92 TYR A CA 1
ATOM 738 C C . TYR A 1 92 ? -4.121 11.423 5.489 1.00 94.75 92 TYR A C 1
ATOM 740 O O . TYR A 1 92 ? -5.173 12.046 5.334 1.00 94.75 92 TYR A O 1
ATOM 748 N N . GLY A 1 93 ? -4.071 10.122 5.741 1.00 94.56 93 GLY A N 1
ATOM 749 C CA . GLY A 1 93 ? -5.250 9.285 5.872 1.00 94.56 93 GLY A CA 1
ATOM 750 C C . GLY A 1 93 ? -5.386 8.761 7.288 1.00 94.56 93 GLY A C 1
ATOM 751 O O . GLY A 1 93 ? -4.397 8.391 7.919 1.00 94.56 93 GLY A O 1
ATOM 752 N N . VAL A 1 94 ? -6.629 8.693 7.753 1.00 96.56 94 VAL A N 1
ATOM 753 C CA . VAL A 1 94 ? -7.005 7.941 8.948 1.00 96.56 94 VAL A CA 1
ATOM 754 C C . VAL A 1 94 ? -8.085 6.949 8.546 1.00 96.56 94 VAL A C 1
ATOM 756 O O . VAL A 1 94 ? -9.045 7.315 7.868 1.00 96.56 94 VAL A O 1
ATOM 759 N N . TYR A 1 95 ? -7.925 5.698 8.960 1.00 95.00 95 TYR A N 1
ATOM 760 C CA . TYR A 1 95 ? -8.908 4.641 8.779 1.00 95.00 95 TYR A CA 1
ATOM 761 C C . TYR A 1 95 ? -9.271 4.040 10.137 1.00 95.00 95 TYR A C 1
ATOM 763 O O . TYR A 1 95 ? -8.406 3.568 10.874 1.00 95.00 95 TYR A O 1
ATOM 771 N N . LEU A 1 96 ? -10.560 4.094 10.464 1.00 95.44 96 LEU A N 1
ATOM 772 C CA . LEU A 1 96 ? -11.133 3.613 11.718 1.00 95.44 96 LEU A CA 1
ATOM 773 C C . LEU A 1 96 ? -11.680 2.210 11.451 1.00 95.44 96 LEU A C 1
ATOM 775 O O . LEU A 1 96 ? -12.622 2.059 10.678 1.00 95.44 96 LEU A O 1
ATOM 779 N N . TYR A 1 97 ? -11.045 1.189 12.021 1.00 94.56 97 TYR A N 1
ATOM 780 C CA . TYR A 1 97 ? -11.292 -0.205 11.645 1.00 94.56 97 TYR A CA 1
ATOM 781 C C . TYR A 1 97 ? -12.640 -0.731 12.148 1.00 94.56 97 TYR A C 1
ATOM 783 O O . TYR A 1 97 ? -13.402 -1.321 11.388 1.00 94.56 97 TYR A O 1
ATOM 791 N N . ASN A 1 98 ? -12.927 -0.506 13.427 1.00 94.38 98 ASN A N 1
ATOM 792 C CA . ASN A 1 98 ? -14.092 -1.032 14.137 1.00 94.38 98 ASN A CA 1
ATOM 793 C C . ASN A 1 98 ? -14.969 0.091 14.718 1.00 94.38 98 ASN A C 1
ATOM 795 O O . ASN A 1 98 ? -15.580 -0.079 15.767 1.00 94.38 98 ASN A O 1
ATOM 799 N N . LEU A 1 99 ? -15.020 1.247 14.044 1.00 89.56 99 LEU A N 1
ATOM 800 C CA . LEU A 1 99 ? -15.979 2.301 14.375 1.00 89.56 99 LEU A CA 1
ATOM 801 C C . LEU A 1 99 ? -17.278 2.065 13.591 1.00 89.56 99 LEU A C 1
ATOM 803 O O . LEU A 1 99 ? -17.275 2.186 12.365 1.00 89.56 99 LEU A O 1
ATOM 807 N N . ALA A 1 100 ? -18.348 1.706 14.302 1.00 75.12 100 ALA A N 1
ATOM 808 C CA . ALA A 1 100 ? -19.705 1.554 13.769 1.00 75.12 100 ALA A CA 1
ATOM 809 C C . ALA A 1 100 ? -20.495 2.870 13.821 1.00 75.12 100 ALA A C 1
ATOM 811 O O . ALA A 1 100 ? -20.297 3.642 14.788 1.00 75.12 100 ALA A O 1
#

Secondary structure (DSSP, 8-state):
---S-PPPTTTTTEEEEE-EEEPPPPPHHHHHHHHHHHHHHHHHHHTTSS--EEEEEEEEE-PPP--EEEEETTS--EEE----S--EEEEEEEEESS--

Sequence (100 aa):
MQSRNAPPLKRLGFSWKKARKLLNKAYPQKRAAFLETLQGLLDEALHEQCLLVYIDEAHVHLDTDEGYGWSIRGERFWVSSSSPGLAKVSFYGVYLYNLA